Protein AF-A0A429MT47-F1 (afdb_monomer_lite)

InterPro domains:
  IPR013704 UPF0313, N-terminal [PF08497] (30-55)

Secondary structure (DSSP, 8-state):
--------SSPPPTT-S-----TT-PPPSS---SHHHHHHTT-S--S--------

Foldseek 3Di:
DDDDDDDDPDDDPPPNDDPPDPPPDDDPPDDDPDPVVCVVSVNPDDPDDDDDDDD

Organism: Acinetobacter baumannii (NCBI:txid470)

Radius of gyration: 17.4 Å; chains: 1; bounding box: 32×53×31 Å

pLDDT: mean 71.25, std 10.56, range [44.31, 86.12]

Sequence (55 aa):
MSTAYTMQTAPKALFDYDKYWASCFEPAPFLPMSREEMEQLGWDACDFILVCGDA

Structure (mmCIF, N/CA/C/O backbone):
data_AF-A0A429MT47-F1
#
_entry.id   AF-A0A429MT47-F1
#
loop_
_atom_site.group_PDB
_atom_site.id
_atom_site.type_symbol
_atom_site.label_atom_id
_atom_site.label_alt_id
_atom_site.label_comp_id
_atom_site.label_asym_id
_atom_site.label_entity_id
_atom_site.label_seq_id
_atom_site.pdbx_PDB_ins_code
_atom_site.Cartn_x
_atom_site.Cartn_y
_atom_site.Cartn_z
_atom_site.occupancy
_atom_site.B_iso_or_equiv
_atom_site.auth_seq_id
_atom_site.auth_comp_id
_atom_site.auth_asym_id
_atom_site.auth_atom_id
_atom_site.pdbx_PDB_model_num
ATOM 1 N N . MET A 1 1 ? 4.745 -32.016 -0.913 1.00 44.31 1 MET A N 1
ATOM 2 C CA . MET A 1 1 ? 4.635 -31.821 -2.374 1.00 44.31 1 MET A CA 1
ATOM 3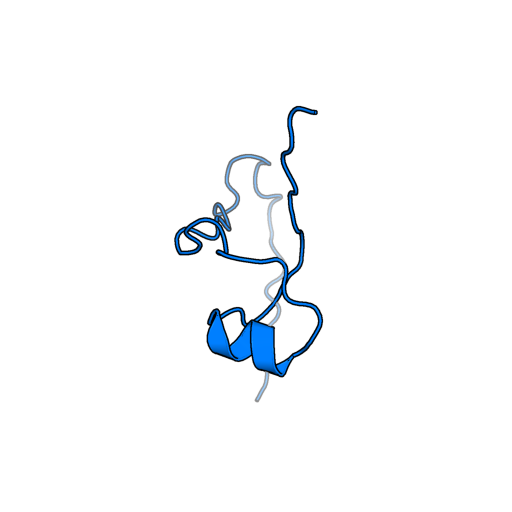 C C . MET A 1 1 ? 5.709 -3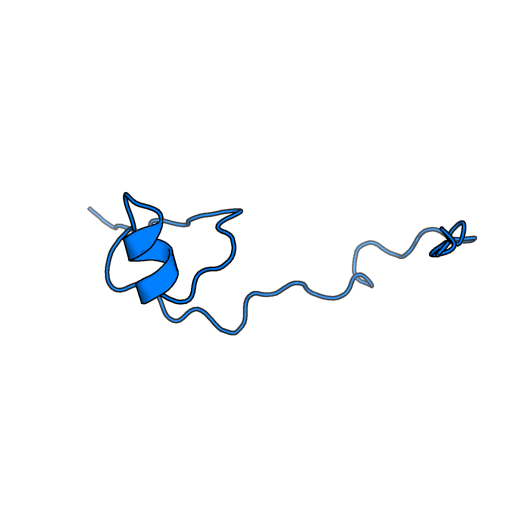0.821 -2.762 1.00 44.31 1 MET A C 1
ATOM 5 O O . MET A 1 1 ? 5.647 -29.687 -2.316 1.00 44.31 1 MET A O 1
ATOM 9 N N . SER A 1 2 ? 6.758 -31.301 -3.428 1.00 49.81 2 SER A N 1
ATOM 10 C CA . SER A 1 2 ? 7.989 -30.561 -3.725 1.00 49.81 2 SER A CA 1
ATOM 11 C C . SER A 1 2 ? 7.744 -29.526 -4.826 1.00 49.81 2 SER A C 1
ATOM 13 O O . SER A 1 2 ? 7.381 -29.910 -5.935 1.00 49.81 2 SER A O 1
ATOM 15 N N . THR A 1 3 ? 7.932 -28.236 -4.547 1.00 55.25 3 THR A N 1
ATOM 16 C CA . THR A 1 3 ? 8.049 -27.207 -5.591 1.00 55.25 3 THR A CA 1
ATOM 17 C C . THR A 1 3 ? 9.527 -27.036 -5.906 1.00 55.25 3 THR A C 1
ATOM 19 O O . THR A 1 3 ? 10.298 -26.545 -5.084 1.00 55.25 3 THR A O 1
ATOM 22 N N . ALA A 1 4 ? 9.926 -27.528 -7.075 1.00 55.56 4 ALA A N 1
ATOM 23 C CA . ALA A 1 4 ? 11.297 -27.511 -7.554 1.00 55.56 4 ALA A CA 1
ATOM 24 C C . ALA A 1 4 ? 11.846 -26.076 -7.606 1.00 55.56 4 ALA A C 1
ATOM 26 O O . ALA A 1 4 ? 11.315 -25.226 -8.317 1.00 55.56 4 ALA A O 1
ATOM 27 N N . TYR A 1 5 ? 12.928 -25.819 -6.871 1.00 63.16 5 TYR A N 1
ATOM 28 C CA . TYR A 1 5 ? 13.760 -24.644 -7.090 1.00 63.16 5 TYR A CA 1
ATOM 29 C C . TYR A 1 5 ? 14.587 -24.881 -8.357 1.00 63.16 5 TYR A C 1
ATOM 31 O O . TYR A 1 5 ? 15.527 -25.680 -8.365 1.00 63.16 5 TYR A O 1
ATOM 39 N N . THR A 1 6 ? 14.202 -24.227 -9.449 1.00 64.50 6 THR A N 1
ATOM 40 C CA . THR A 1 6 ? 14.934 -24.270 -10.715 1.00 64.50 6 THR A CA 1
ATOM 41 C C . THR A 1 6 ? 16.134 -23.330 -10.614 1.00 64.50 6 THR A C 1
ATOM 43 O O . THR A 1 6 ? 15.970 -22.118 -10.505 1.00 64.50 6 THR A O 1
ATOM 46 N N . MET A 1 7 ? 17.351 -23.876 -10.646 1.00 61.50 7 MET A N 1
ATOM 47 C CA . MET A 1 7 ? 18.584 -23.084 -10.724 1.00 61.50 7 MET A CA 1
ATOM 48 C C . MET A 1 7 ? 18.586 -22.249 -12.014 1.00 61.50 7 MET A C 1
ATOM 50 O O . MET A 1 7 ? 18.706 -22.789 -13.115 1.00 61.50 7 MET A O 1
ATOM 54 N N . GLN A 1 8 ? 18.439 -20.930 -11.874 1.00 64.06 8 GLN A N 1
ATOM 55 C CA . GLN A 1 8 ? 18.467 -19.971 -12.979 1.00 64.06 8 GLN A CA 1
ATOM 56 C C . GLN A 1 8 ? 19.838 -20.020 -13.676 1.00 64.06 8 GLN A C 1
ATOM 58 O O . GLN A 1 8 ? 20.860 -19.667 -13.096 1.00 64.06 8 GLN A O 1
ATOM 63 N N . 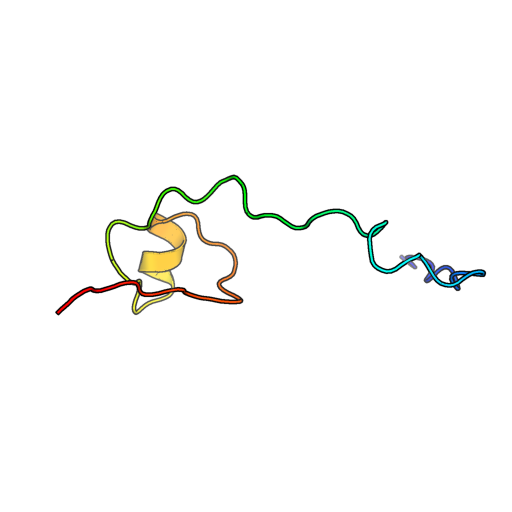THR A 1 9 ? 19.869 -20.502 -14.920 1.00 69.38 9 THR A N 1
ATOM 64 C CA . THR A 1 9 ? 21.104 -20.825 -15.666 1.00 69.38 9 THR A CA 1
ATOM 65 C C . THR A 1 9 ? 21.792 -19.593 -16.281 1.00 69.38 9 THR A C 1
ATOM 67 O O . THR A 1 9 ? 22.898 -19.699 -16.801 1.00 69.38 9 THR A O 1
ATOM 70 N N . ALA A 1 10 ? 21.176 -18.411 -16.199 1.00 74.75 10 ALA A N 1
ATOM 71 C CA . ALA A 1 10 ? 21.760 -17.141 -16.626 1.00 74.75 10 ALA A CA 1
ATOM 72 C C . ALA A 1 10 ? 21.257 -15.988 -15.735 1.00 74.75 10 ALA A C 1
ATOM 74 O O . ALA A 1 10 ? 20.082 -15.996 -15.349 1.00 74.75 10 ALA A O 1
ATOM 75 N N . PRO A 1 11 ? 22.109 -14.998 -15.401 1.00 75.50 11 PRO A N 1
ATOM 76 C CA . PRO A 1 11 ? 21.684 -13.829 -14.644 1.00 75.50 11 PRO A CA 1
ATOM 77 C C . PRO A 1 11 ? 20.670 -13.030 -15.468 1.00 75.50 11 PRO A C 1
ATOM 79 O O . PR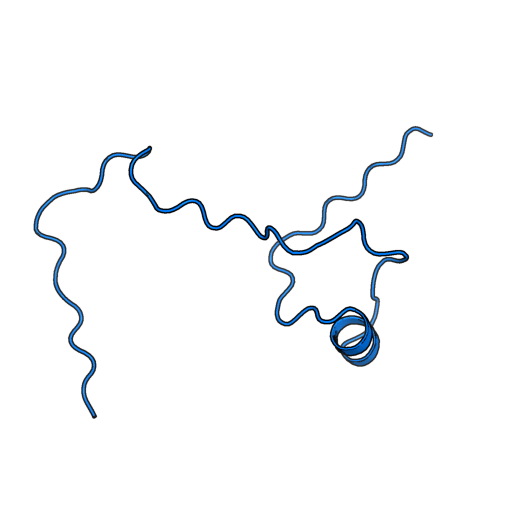O A 1 11 ? 20.946 -12.629 -16.598 1.00 75.50 11 PRO A O 1
ATOM 82 N N . LYS A 1 12 ? 19.484 -12.807 -14.900 1.00 78.12 12 LYS A N 1
ATOM 83 C CA . LYS A 1 12 ? 18.461 -11.941 -15.492 1.00 78.12 12 LYS A CA 1
ATOM 84 C C . LYS A 1 12 ? 18.976 -10.498 -15.460 1.00 78.12 12 LYS A C 1
ATOM 86 O O . LYS A 1 12 ? 19.491 -10.059 -14.427 1.00 78.12 12 LYS A O 1
ATOM 91 N N . ALA A 1 13 ? 18.893 -9.783 -16.584 1.00 83.56 13 ALA A N 1
ATOM 92 C CA . ALA A 1 13 ? 19.353 -8.400 -16.646 1.00 83.56 13 ALA A CA 1
ATOM 93 C C . ALA A 1 13 ? 18.558 -7.539 -15.652 1.00 83.56 13 ALA A C 1
ATOM 95 O O . ALA A 1 13 ? 17.378 -7.786 -15.410 1.00 83.56 13 ALA A O 1
ATOM 96 N N . LEU A 1 14 ? 19.204 -6.523 -15.070 1.00 77.50 14 LEU A N 1
ATOM 97 C CA . LEU A 1 14 ? 18.638 -5.730 -13.970 1.00 77.50 14 LEU A CA 1
ATOM 98 C C . LEU A 1 14 ? 17.275 -5.095 -14.305 1.00 77.50 14 LEU A C 1
ATOM 100 O O . LEU A 1 14 ? 16.452 -4.908 -13.416 1.00 77.50 14 LEU A O 1
ATOM 104 N N . PHE A 1 15 ? 17.022 -4.798 -15.581 1.00 80.62 15 PHE A N 1
ATOM 105 C CA . PHE A 1 15 ? 15.778 -4.182 -16.048 1.00 80.62 15 PHE A CA 1
ATOM 106 C C . PHE A 1 15 ? 14.738 -5.179 -16.575 1.00 80.62 15 PHE A C 1
ATOM 108 O O . PHE A 1 15 ? 13.622 -4.768 -16.880 1.00 80.62 15 PHE A O 1
ATOM 115 N N . ASP A 1 16 ? 15.075 -6.469 -16.652 1.00 82.19 16 ASP A N 1
ATOM 116 C CA . ASP A 1 16 ? 14.168 -7.506 -17.157 1.00 82.19 16 ASP A CA 1
ATOM 117 C C . ASP A 1 16 ? 13.265 -8.075 -16.056 1.00 82.19 16 ASP A C 1
ATOM 119 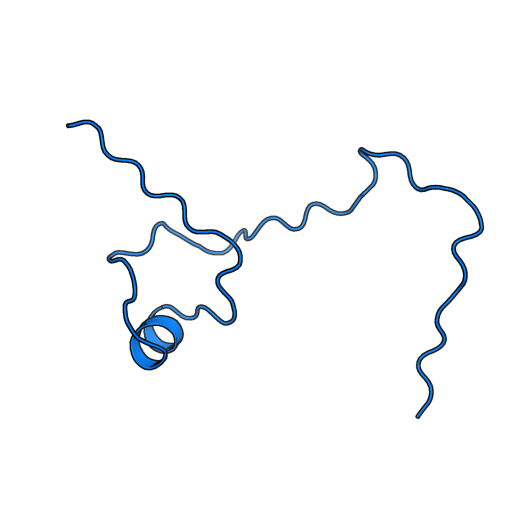O O . ASP A 1 16 ? 12.365 -8.869 -16.338 1.00 82.19 16 ASP A O 1
ATOM 123 N N . TYR A 1 17 ? 13.525 -7.754 -14.782 1.00 79.94 17 TYR A N 1
ATOM 124 C CA . TYR A 1 17 ? 12.697 -8.209 -13.664 1.00 79.94 17 TYR A CA 1
ATOM 125 C C . TYR A 1 17 ? 11.271 -7.674 -13.797 1.00 79.94 17 TYR A C 1
ATOM 127 O O . TYR A 1 17 ? 11.059 -6.514 -14.151 1.00 79.94 17 TYR A O 1
ATOM 135 N N . ASP A 1 18 ? 10.293 -8.536 -13.501 1.00 77.56 18 ASP A N 1
ATOM 136 C CA . ASP A 1 18 ? 8.895 -8.132 -13.503 1.00 77.56 18 ASP A CA 1
ATOM 137 C C . ASP A 1 18 ? 8.717 -7.027 -12.474 1.00 77.56 18 ASP A C 1
ATOM 139 O O . ASP A 1 18 ? 9.130 -7.152 -11.316 1.00 77.56 18 ASP A O 1
ATOM 143 N N . LYS A 1 19 ? 8.138 -5.913 -12.918 1.00 70.50 19 LYS A N 1
ATOM 144 C CA . LYS A 1 19 ? 7.865 -4.785 -12.040 1.00 70.50 19 LYS A CA 1
ATOM 145 C C . LYS A 1 19 ? 6.792 -5.224 -11.050 1.00 70.50 19 LYS A C 1
ATOM 147 O O . LYS A 1 19 ? 5.608 -5.199 -11.372 1.00 70.50 19 LYS A O 1
ATOM 152 N N . TYR A 1 20 ? 7.217 -5.604 -9.849 1.00 63.78 20 TYR A N 1
ATOM 153 C CA . TYR A 1 20 ? 6.354 -5.703 -8.677 1.00 63.78 20 TYR A CA 1
ATOM 154 C C . TYR A 1 20 ? 5.961 -4.283 -8.271 1.00 63.78 20 TYR A C 1
ATOM 156 O O . TYR A 1 20 ? 6.560 -3.652 -7.407 1.00 63.78 20 TYR A O 1
ATOM 164 N N . TRP A 1 21 ? 5.005 -3.733 -9.007 1.00 61.06 21 TRP A N 1
ATOM 165 C CA . TRP A 1 21 ? 4.377 -2.461 -8.713 1.00 61.06 21 TRP A CA 1
ATOM 166 C C . TRP A 1 21 ? 3.016 -2.770 -8.112 1.00 61.06 21 TRP A C 1
ATOM 168 O O . TRP A 1 21 ? 2.161 -3.380 -8.764 1.00 61.06 21 TRP A O 1
ATOM 178 N N . ALA A 1 22 ? 2.835 -2.344 -6.866 1.00 57.78 22 ALA A N 1
ATOM 179 C CA . ALA A 1 22 ? 1.553 -2.354 -6.193 1.00 57.78 22 ALA A CA 1
ATOM 180 C C . ALA A 1 22 ? 0.627 -1.344 -6.889 1.00 57.78 22 ALA A C 1
ATOM 182 O O . ALA A 1 22 ? 0.483 -0.196 -6.490 1.00 57.78 22 ALA A O 1
ATOM 183 N N . SER A 1 23 ? 0.030 -1.785 -7.993 1.00 53.28 23 SER A N 1
ATOM 184 C CA . SER A 1 23 ? -0.863 -1.005 -8.858 1.00 53.28 23 SER A CA 1
ATOM 185 C C . SER A 1 23 ? -2.209 -0.695 -8.223 1.00 53.28 23 SER A C 1
ATOM 187 O O . SER A 1 23 ? -3.004 0.022 -8.823 1.00 53.28 23 SER A O 1
ATOM 189 N N . CYS A 1 24 ? -2.458 -1.229 -7.031 1.00 52.97 24 CYS A N 1
ATOM 190 C CA . CYS A 1 24 ? -3.776 -1.266 -6.421 1.00 52.97 24 CYS A CA 1
ATOM 191 C C . CYS A 1 24 ? -3.931 -0.357 -5.203 1.00 52.97 24 CYS A C 1
ATOM 193 O O . CYS A 1 24 ? -4.997 -0.380 -4.598 1.00 52.97 24 CYS A O 1
ATOM 195 N N . PHE A 1 25 ? -2.927 0.434 -4.826 1.00 57.84 25 PHE A N 1
ATOM 196 C CA . PHE A 1 25 ? -3.075 1.314 -3.672 1.00 57.84 25 PHE A CA 1
ATOM 197 C C . PHE A 1 25 ? -3.242 2.754 -4.139 1.00 57.84 25 PHE A C 1
ATOM 199 O O . PHE A 1 25 ? -2.277 3.472 -4.400 1.00 57.84 25 PHE A O 1
ATOM 206 N N . GLU A 1 26 ? -4.506 3.174 -4.237 1.00 65.31 26 GLU A N 1
ATOM 207 C CA . GLU A 1 26 ? -4.823 4.579 -4.000 1.00 65.31 26 GLU A CA 1
ATOM 208 C C . GLU A 1 26 ? -4.188 4.995 -2.659 1.00 65.31 26 GLU A C 1
ATOM 210 O O . GLU A 1 26 ? -4.050 4.153 -1.762 1.00 65.31 26 GLU A O 1
ATOM 215 N N . PRO A 1 27 ? -3.754 6.259 -2.508 1.00 72.62 27 PRO A N 1
ATOM 216 C CA . PRO A 1 27 ? -3.183 6.726 -1.252 1.00 72.62 27 PRO A CA 1
ATOM 217 C C . PRO A 1 27 ? -4.116 6.364 -0.097 1.00 72.62 27 PRO A C 1
ATOM 219 O O . PRO A 1 27 ? -5.304 6.693 -0.139 1.00 72.62 27 PRO A O 1
ATOM 222 N N . ALA A 1 28 ? -3.596 5.671 0.919 1.00 77.25 28 ALA A N 1
ATOM 223 C CA . ALA A 1 28 ? -4.422 5.331 2.064 1.00 77.25 28 ALA A CA 1
ATOM 224 C C . ALA A 1 28 ? -4.951 6.618 2.718 1.00 77.25 28 ALA A C 1
ATOM 226 O O . ALA A 1 28 ? -4.188 7.573 2.895 1.00 77.25 28 ALA A O 1
ATOM 227 N N . PRO A 1 29 ? -6.238 6.653 3.107 1.00 79.75 29 PRO A N 1
ATOM 228 C CA . PRO A 1 29 ? -6.837 7.821 3.748 1.00 79.75 29 PRO A CA 1
ATOM 229 C C . PRO A 1 29 ? -6.198 8.143 5.106 1.00 79.75 29 PRO A C 1
ATOM 231 O O . PRO A 1 29 ? -6.294 9.272 5.581 1.00 79.75 29 PRO A O 1
ATOM 234 N N . PHE A 1 30 ? -5.556 7.160 5.738 1.00 80.69 30 PHE A N 1
ATOM 235 C CA . PHE A 1 30 ? -4.809 7.311 6.979 1.00 80.69 30 PHE A CA 1
ATOM 236 C C . PHE A 1 30 ? -3.695 6.262 7.062 1.00 80.69 30 PHE A C 1
ATOM 238 O O . PHE A 1 30 ? -3.731 5.241 6.377 1.00 80.69 30 PHE A O 1
ATOM 245 N N . LEU A 1 31 ? -2.701 6.523 7.913 1.00 83.88 31 LEU A N 1
ATOM 246 C CA . LEU A 1 31 ? -1.643 5.567 8.227 1.00 83.88 31 LEU A CA 1
ATOM 247 C C . LEU A 1 31 ? -2.202 4.503 9.189 1.00 83.88 31 LEU A C 1
ATOM 249 O O . LEU A 1 31 ? -2.553 4.874 10.311 1.00 83.88 31 LEU A O 1
ATOM 253 N N . PRO A 1 32 ? -2.296 3.218 8.799 1.00 80.88 32 PRO A N 1
ATOM 254 C CA . PRO A 1 32 ? -2.754 2.180 9.712 1.00 80.88 32 PRO A CA 1
ATOM 255 C C . PRO A 1 32 ? -1.751 1.995 10.853 1.00 80.88 32 PRO A C 1
ATOM 257 O O . PRO A 1 32 ? -0.539 1.914 10.637 1.00 80.88 32 PRO A O 1
ATOM 260 N N . MET A 1 33 ? -2.273 1.912 12.068 1.00 82.69 33 MET A N 1
ATOM 261 C CA . MET A 1 33 ? -1.527 1.699 13.306 1.00 82.69 33 MET A CA 1
ATOM 262 C C . MET A 1 33 ? -1.751 0.285 13.865 1.00 82.69 33 MET A C 1
ATOM 264 O O . MET A 1 33 ? -0.991 -0.148 14.736 1.00 82.69 33 MET A O 1
ATOM 268 N N . SER A 1 34 ? -2.754 -0.453 13.366 1.00 84.81 34 SER A N 1
ATOM 269 C CA . SER A 1 34 ? -3.035 -1.848 13.732 1.00 84.81 34 SER A CA 1
ATOM 270 C C . SER A 1 34 ? -3.299 -2.775 12.530 1.00 84.81 34 SER A C 1
ATOM 272 O O . SER A 1 34 ? -3.474 -2.336 11.394 1.00 84.81 34 SER A O 1
ATOM 274 N N . ARG A 1 35 ? -3.328 -4.096 12.782 1.00 81.50 35 ARG A N 1
ATOM 275 C CA . ARG A 1 35 ? -3.603 -5.125 11.758 1.00 81.50 35 ARG A CA 1
ATOM 276 C C . ARG A 1 35 ? -5.042 -5.042 11.249 1.00 81.50 35 ARG A C 1
ATOM 278 O O . ARG A 1 35 ? -5.280 -5.223 10.063 1.00 81.50 35 ARG A O 1
ATOM 285 N N . GLU A 1 36 ? -5.984 -4.757 12.138 1.00 86.12 36 GLU A N 1
ATOM 286 C CA . GLU A 1 36 ? -7.403 -4.621 11.808 1.00 86.12 36 GLU A CA 1
ATOM 287 C C . GLU A 1 36 ? -7.628 -3.452 10.837 1.00 86.12 36 GLU A C 1
ATOM 289 O O . GLU A 1 36 ? -8.422 -3.554 9.907 1.00 86.12 36 GLU A O 1
ATOM 294 N N . GLU A 1 37 ? -6.887 -2.357 11.017 1.00 83.44 37 GLU A N 1
ATOM 295 C CA . GLU A 1 37 ? -6.900 -1.210 10.106 1.00 83.44 37 GLU A CA 1
ATOM 296 C C . GLU A 1 37 ? -6.257 -1.547 8.752 1.00 83.44 37 GLU A C 1
ATOM 298 O O . GLU A 1 37 ? -6.765 -1.128 7.715 1.00 83.44 37 GLU A O 1
ATOM 303 N N . MET A 1 38 ? -5.190 -2.359 8.732 1.00 81.81 38 MET A N 1
ATOM 304 C CA . MET A 1 38 ? -4.614 -2.873 7.480 1.00 81.81 38 MET A CA 1
ATOM 305 C C . MET A 1 38 ? -5.621 -3.731 6.701 1.00 81.81 38 MET A C 1
ATOM 307 O O . MET A 1 38 ? -5.756 -3.561 5.492 1.00 81.81 38 MET A O 1
ATOM 311 N N . GLU A 1 39 ? -6.374 -4.601 7.379 1.00 80.81 39 GLU A N 1
ATOM 312 C CA . GLU A 1 39 ? -7.411 -5.424 6.744 1.00 80.81 39 GLU A CA 1
ATOM 313 C C . GLU A 1 39 ? -8.548 -4.575 6.159 1.00 80.81 39 GLU A C 1
ATOM 315 O O . GLU A 1 39 ? -9.017 -4.853 5.055 1.00 80.81 39 GLU A O 1
ATOM 320 N N . GLN A 1 40 ? -8.958 -3.506 6.849 1.00 82.38 40 GLN A N 1
ATOM 321 C CA . GLN A 1 40 ? -9.967 -2.562 6.346 1.00 82.38 40 GLN A CA 1
ATOM 322 C C . GLN A 1 40 ? -9.506 -1.819 5.087 1.00 82.38 40 GLN A C 1
ATOM 324 O O . GLN A 1 40 ? -10.318 -1.547 4.203 1.00 82.38 40 GLN A O 1
ATOM 329 N N . LEU A 1 41 ? -8.211 -1.514 4.995 1.00 79.38 41 LEU A N 1
ATOM 330 C CA . LEU A 1 41 ? -7.591 -0.924 3.808 1.00 79.38 41 LEU A CA 1
ATOM 331 C C . LEU A 1 41 ? -7.320 -1.958 2.700 1.00 79.38 41 LEU A C 1
ATOM 333 O O . LEU A 1 41 ? -6.946 -1.579 1.591 1.00 79.38 41 LEU A O 1
ATOM 337 N N . GLY A 1 42 ? -7.508 -3.253 2.975 1.00 76.62 42 GLY A N 1
ATOM 338 C CA . GLY A 1 42 ? -7.193 -4.337 2.045 1.00 76.62 42 GLY A CA 1
ATOM 339 C C . GLY A 1 42 ? -5.690 -4.547 1.849 1.00 76.62 42 GLY A C 1
ATOM 340 O O . GLY A 1 42 ? -5.272 -5.032 0.799 1.00 76.62 42 GLY A O 1
ATOM 341 N N . TRP A 1 43 ? -4.877 -4.147 2.827 1.00 77.81 43 TRP A N 1
ATOM 342 C CA . TRP A 1 43 ? -3.425 -4.289 2.810 1.00 77.81 43 TRP A CA 1
ATOM 343 C C . TRP A 1 43 ? -3.041 -5.643 3.412 1.00 77.81 43 TRP A C 1
ATOM 345 O O . TRP A 1 43 ? -3.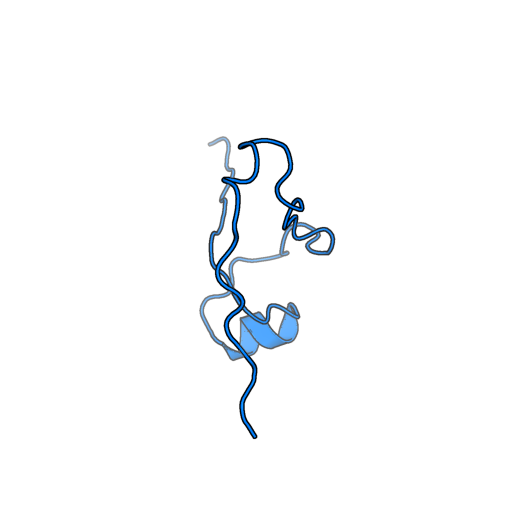224 -5.880 4.606 1.00 77.81 43 TRP A O 1
ATOM 355 N N . ASP A 1 44 ? -2.513 -6.543 2.584 1.00 69.88 44 ASP A N 1
ATOM 356 C CA . ASP A 1 44 ? -2.061 -7.878 2.992 1.00 69.88 44 ASP A CA 1
ATOM 357 C C . ASP A 1 44 ? -0.628 -7.867 3.555 1.00 69.88 44 ASP A C 1
ATOM 359 O O . ASP A 1 44 ? -0.314 -8.628 4.474 1.00 69.88 44 ASP A O 1
ATOM 363 N N . ALA A 1 45 ? 0.220 -6.966 3.053 1.00 65.62 45 ALA A N 1
ATOM 364 C CA . ALA A 1 45 ? 1.568 -6.699 3.537 1.00 65.62 45 ALA A CA 1
ATOM 365 C C . ALA A 1 45 ? 1.998 -5.247 3.245 1.00 65.62 45 ALA A C 1
ATOM 367 O O . ALA A 1 45 ? 1.731 -4.703 2.177 1.00 65.62 45 ALA A O 1
ATOM 368 N N . CYS A 1 46 ? 2.715 -4.633 4.193 1.00 62.97 46 CYS A N 1
ATOM 369 C CA . CYS A 1 46 ? 3.308 -3.301 4.040 1.00 62.97 46 CYS A CA 1
ATOM 370 C C . CYS A 1 46 ? 4.833 -3.398 4.094 1.00 62.97 46 CYS A C 1
ATOM 372 O O . CYS A 1 46 ? 5.419 -3.255 5.167 1.00 62.97 46 CYS A O 1
ATOM 374 N N . ASP A 1 47 ? 5.490 -3.632 2.959 1.00 65.06 47 ASP A N 1
ATOM 375 C CA . ASP A 1 47 ? 6.959 -3.673 2.921 1.00 65.06 47 ASP A CA 1
ATOM 376 C C . ASP A 1 47 ? 7.587 -2.269 2.992 1.00 65.06 47 ASP A C 1
ATOM 378 O O . ASP A 1 47 ? 8.684 -2.094 3.524 1.00 65.06 47 ASP A O 1
ATOM 382 N N . PHE A 1 48 ? 6.896 -1.245 2.484 1.00 67.62 48 PHE A N 1
ATOM 383 C CA . PHE A 1 48 ? 7.333 0.148 2.553 1.00 67.62 48 PHE A CA 1
ATOM 384 C C . PHE A 1 48 ? 6.134 1.099 2.610 1.00 67.62 48 PHE A C 1
ATOM 386 O O . PHE A 1 48 ? 5.126 0.893 1.939 1.00 67.62 48 PHE A O 1
ATOM 393 N N . ILE A 1 49 ? 6.260 2.169 3.394 1.00 74.06 49 ILE A N 1
ATOM 394 C CA . ILE A 1 49 ? 5.265 3.240 3.489 1.00 74.06 49 ILE A CA 1
ATOM 395 C C . ILE A 1 49 ? 5.976 4.555 3.174 1.00 74.06 49 ILE A C 1
ATOM 397 O O . ILE A 1 49 ? 6.989 4.879 3.795 1.00 74.06 49 ILE A O 1
ATOM 401 N N . LEU A 1 50 ? 5.451 5.310 2.207 1.00 74.12 50 LEU A N 1
ATOM 402 C CA . LEU A 1 50 ? 5.954 6.633 1.846 1.00 74.12 50 LEU A CA 1
ATOM 403 C C . LEU A 1 50 ? 5.004 7.701 2.389 1.00 74.12 50 LEU A C 1
ATOM 405 O O . LEU A 1 50 ? 3.886 7.847 1.903 1.00 74.12 50 LEU A O 1
ATOM 409 N N . VAL A 1 51 ? 5.463 8.459 3.382 1.00 75.38 51 VAL A N 1
ATOM 410 C CA . VAL A 1 51 ? 4.734 9.616 3.910 1.00 75.38 51 VAL A CA 1
ATOM 411 C C . VAL A 1 51 ? 5.285 10.868 3.234 1.00 75.38 51 VAL A C 1
ATOM 413 O O . VAL A 1 51 ? 6.424 11.259 3.484 1.00 75.38 51 VAL A O 1
ATOM 416 N N . CYS A 1 52 ? 4.490 11.487 2.364 1.00 75.44 52 CYS A N 1
ATOM 417 C CA . CYS A 1 52 ? 4.805 12.791 1.789 1.00 75.44 52 CYS A CA 1
ATOM 418 C C . CYS A 1 52 ? 4.050 13.878 2.560 1.00 75.44 52 CYS A C 1
ATOM 420 O O . CYS A 1 52 ? 2.826 13.839 2.630 1.00 75.44 52 CYS A O 1
ATOM 422 N N . GLY A 1 53 ? 4.779 14.845 3.112 1.00 77.00 53 GLY A N 1
ATOM 423 C CA . GLY A 1 53 ? 4.222 16.078 3.659 1.00 77.00 53 GLY A CA 1
ATOM 424 C C . GLY A 1 53 ? 5.150 17.231 3.306 1.00 77.00 53 GLY A C 1
ATOM 425 O O . GLY A 1 53 ? 6.342 17.172 3.613 1.00 77.00 53 GLY A O 1
ATOM 426 N N . ASP A 1 54 ? 4.632 18.242 2.619 1.00 68.75 54 ASP A N 1
ATOM 427 C CA . ASP A 1 54 ? 5.198 19.581 2.679 1.00 68.75 54 ASP A CA 1
ATOM 428 C C . ASP A 1 54 ? 4.695 20.233 3.972 1.00 68.75 54 ASP A C 1
ATOM 430 O O . ASP A 1 54 ? 3.532 20.087 4.338 1.00 68.75 54 ASP A O 1
ATOM 434 N N . ALA A 1 55 ? 5.611 20.826 4.735 1.00 50.38 55 ALA A N 1
ATOM 435 C CA . ALA A 1 55 ? 5.284 21.451 6.015 1.00 50.38 55 ALA A CA 1
ATOM 436 C C . ALA A 1 55 ? 4.296 22.617 5.859 1.00 50.38 55 ALA A C 1
ATOM 438 O O . ALA A 1 55 ? 4.437 23.371 4.868 1.00 50.38 55 ALA A O 1
#